Protein AF-A0A972IE50-F1 (afdb_monomer_lite)

Foldseek 3Di:
DVVVDVDDDPVVVQVVVCVVQVAGPVLVVLLCLCFVFPVADPPRPVPGHLLVCLVPDDLQVCPCLVVCPPGPQLVSLVVSLVSLVVRLPRRPPCSVVSVVSSVSSVCCNVRNCNSVVVVVCVVVVD

Sequence (126 aa):
EHGYAKELDLQKLKERFEFCTGCNYDDFISIKYLDEVPGVEKDN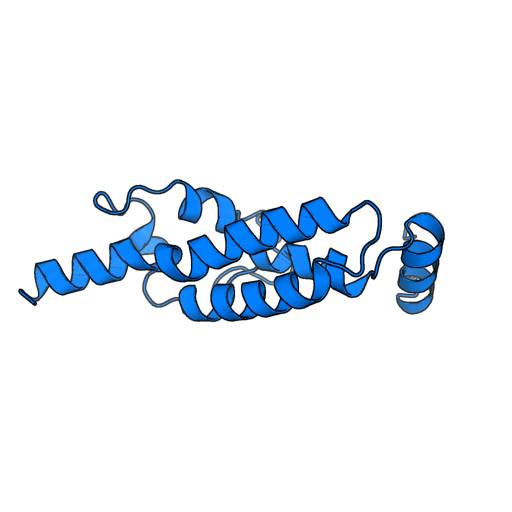PRECNPSKYLMWQDILTGLIDYHIKGLPLQEHYEKMTAVLDAARSRNGEYNHIFELLYDVSNVLAIKAEAGVRITKAYREGD

Secondary structure (DSSP, 8-state):
-TTT-SS--HHHHHHHHHHHHSS-HHHHHHGGGGTS-TTSPTT-TT---HHHHHHHS-TTT-TTHHHHTT--HHHHHHHHHHHHHHHTTSSGGGHHHHHHHHHHHHHHHHHTTHHHHHHHHHHHT-

Radius of gyration: 17.67 Å; chains: 1; bounding box: 54×22×44 Å

pLDDT: mean 96.76, std 1.7, range [91.38, 98.75]

Structure (mmCIF, N/CA/C/O backbone):
data_AF-A0A972IE50-F1
#
_entry.id   AF-A0A972IE50-F1
#
loop_
_atom_site.group_PDB
_atom_site.id
_atom_site.type_symbol
_atom_site.label_atom_id
_atom_site.label_alt_id
_atom_site.label_comp_id
_atom_site.label_asym_id
_atom_site.label_entity_id
_atom_site.label_seq_id
_atom_site.pdbx_PDB_ins_code
_atom_site.Cartn_x
_atom_site.Cartn_y
_atom_site.Cartn_z
_atom_site.occupancy
_atom_site.B_iso_or_equiv
_atom_site.auth_seq_id
_atom_site.auth_comp_id
_atom_site.auth_asym_id
_atom_site.auth_atom_id
_atom_site.pdbx_PDB_model_num
ATOM 1 N N . GLU A 1 1 ? 23.418 -1.752 -9.225 1.00 91.38 1 GLU A N 1
ATOM 2 C CA . GLU A 1 1 ? 23.955 -0.454 -9.703 1.00 91.38 1 GLU A CA 1
ATOM 3 C C . GLU A 1 1 ? 25.014 0.179 -8.789 1.00 91.38 1 GLU A C 1
ATOM 5 O O . GLU A 1 1 ? 26.099 0.429 -9.292 1.00 91.38 1 GLU A O 1
ATOM 10 N N . HIS A 1 2 ? 24.803 0.360 -7.474 1.00 92.06 2 HIS A N 1
ATOM 11 C CA . HIS A 1 2 ? 25.826 0.944 -6.569 1.00 92.06 2 HIS A CA 1
ATOM 12 C C . HIS A 1 2 ? 27.197 0.232 -6.562 1.00 92.06 2 HIS A C 1
ATOM 14 O O . HIS A 1 2 ? 28.216 0.873 -6.345 1.00 92.06 2 HIS A O 1
ATOM 20 N N . GLY A 1 3 ? 27.249 -1.078 -6.833 1.00 94.69 3 GLY A N 1
ATOM 21 C CA . GLY A 1 3 ? 28.517 -1.815 -6.956 1.00 94.69 3 GLY A CA 1
ATOM 22 C C . GLY A 1 3 ? 29.307 -1.548 -8.248 1.00 94.69 3 GLY A C 1
ATOM 23 O O . GLY A 1 3 ? 30.461 -1.950 -8.337 1.00 94.69 3 GLY A O 1
ATOM 24 N N . TYR A 1 4 ? 28.708 -0.884 -9.245 1.00 91.94 4 TYR A N 1
ATOM 25 C CA . TYR A 1 4 ? 29.303 -0.640 -10.569 1.00 91.94 4 TYR A CA 1
ATOM 26 C C . TYR A 1 4 ? 29.506 0.849 -10.885 1.00 91.94 4 TYR A C 1
ATOM 28 O O . TYR A 1 4 ? 30.070 1.179 -11.928 1.00 91.94 4 TYR A O 1
ATOM 36 N N . ALA A 1 5 ? 29.039 1.752 -10.021 1.00 92.81 5 ALA A N 1
ATOM 37 C CA . ALA A 1 5 ? 29.138 3.193 -10.216 1.00 92.81 5 ALA A CA 1
ATOM 38 C C . ALA A 1 5 ? 29.447 3.896 -8.890 1.00 92.81 5 ALA A C 1
ATOM 40 O O . ALA A 1 5 ? 28.843 3.587 -7.865 1.00 92.81 5 ALA A O 1
ATOM 41 N N . LYS A 1 6 ? 30.381 4.857 -8.919 1.00 92.81 6 LYS A N 1
ATOM 42 C CA . LYS A 1 6 ? 30.741 5.669 -7.744 1.00 92.81 6 LYS A CA 1
ATOM 43 C C . LYS A 1 6 ? 29.582 6.564 -7.295 1.00 92.81 6 LYS A C 1
ATOM 45 O O . LYS A 1 6 ? 29.370 6.735 -6.101 1.00 92.81 6 LYS A O 1
ATOM 50 N N . GLU A 1 7 ? 28.845 7.108 -8.256 1.00 95.56 7 GLU A N 1
ATOM 51 C CA . GLU A 1 7 ? 27.619 7.876 -8.046 1.00 95.56 7 GLU A CA 1
ATOM 52 C C . GLU A 1 7 ? 26.480 7.183 -8.792 1.00 95.56 7 GLU A C 1
ATOM 54 O O . GLU A 1 7 ? 26.680 6.652 -9.887 1.00 95.56 7 GLU A O 1
ATOM 59 N N . LEU A 1 8 ? 25.298 7.139 -8.178 1.00 94.88 8 LEU A N 1
ATOM 60 C CA . LEU A 1 8 ? 24.142 6.480 -8.771 1.00 94.88 8 LEU A CA 1
ATOM 61 C C . LEU A 1 8 ? 23.470 7.407 -9.784 1.00 94.88 8 LEU A C 1
ATOM 63 O O . LEU A 1 8 ? 22.987 8.478 -9.427 1.00 94.88 8 LEU A O 1
ATOM 67 N N . ASP A 1 9 ? 23.361 6.935 -11.020 1.00 96.38 9 ASP A N 1
ATOM 68 C CA . ASP A 1 9 ? 22.469 7.511 -12.020 1.00 96.38 9 ASP A CA 1
ATOM 69 C C . ASP A 1 9 ? 21.114 6.791 -11.951 1.00 96.38 9 ASP A C 1
ATOM 71 O O . ASP A 1 9 ? 20.999 5.610 -12.297 1.00 96.38 9 ASP A O 1
ATOM 75 N N . LEU A 1 10 ? 20.090 7.502 -11.468 1.00 96.06 10 LEU A N 1
ATOM 76 C CA . LEU A 1 10 ? 18.738 6.960 -11.336 1.00 96.06 10 LEU A CA 1
ATOM 77 C C . LEU A 1 10 ? 18.101 6.636 -12.687 1.00 96.06 10 LEU A C 1
ATOM 79 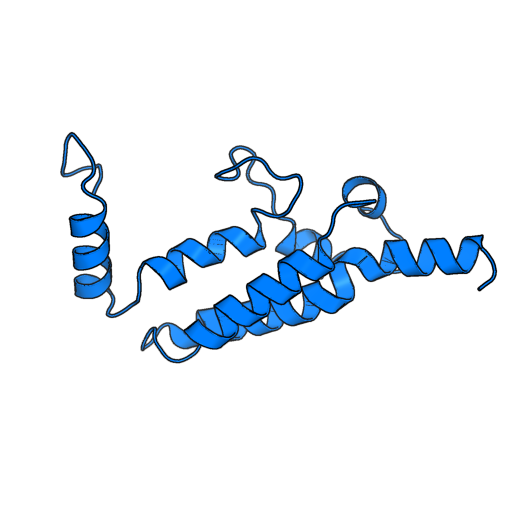O O . LEU A 1 10 ? 17.368 5.655 -12.772 1.00 96.06 10 LEU A O 1
ATOM 83 N N . GLN A 1 11 ? 18.377 7.410 -13.736 1.00 97.00 11 GLN A N 1
ATOM 84 C CA . GLN A 1 11 ? 17.797 7.156 -15.052 1.00 97.00 11 GLN A CA 1
ATOM 85 C C . GLN A 1 11 ? 18.359 5.855 -15.625 1.00 97.00 11 GLN A C 1
ATOM 87 O O . GLN A 1 11 ? 17.607 4.963 -16.015 1.00 97.00 11 GLN A O 1
ATOM 92 N N . LYS A 1 12 ? 19.681 5.686 -15.541 1.00 96.75 12 LYS A N 1
ATOM 93 C CA . LYS A 1 12 ? 20.346 4.436 -15.916 1.00 96.75 12 LYS A CA 1
ATOM 94 C C . LYS A 1 12 ? 19.852 3.242 -15.093 1.00 96.75 12 LYS A C 1
ATOM 96 O O . LYS A 1 12 ? 19.710 2.146 -15.633 1.00 96.75 12 LYS A O 1
ATOM 101 N N . LEU A 1 13 ? 19.605 3.423 -13.792 1.00 97.50 13 LEU A N 1
ATOM 102 C CA . LEU A 1 13 ? 19.039 2.371 -12.942 1.00 97.50 13 LEU A CA 1
ATOM 103 C C . LEU A 1 13 ? 17.652 1.944 -13.440 1.00 97.50 13 LEU A C 1
ATOM 105 O O . LEU A 1 13 ? 17.418 0.745 -13.570 1.00 97.50 13 LEU A O 1
ATOM 109 N N . LYS A 1 14 ? 16.766 2.902 -13.742 1.00 98.00 14 LYS A N 1
ATOM 110 C CA . LYS A 1 14 ? 15.417 2.631 -14.261 1.00 98.00 14 LYS A CA 1
ATOM 111 C C . LYS A 1 14 ? 15.462 1.869 -15.583 1.00 98.00 14 LYS A C 1
ATOM 113 O O . LYS A 1 14 ? 14.845 0.816 -15.694 1.00 98.00 14 LYS A O 1
ATOM 118 N N . GLU A 1 15 ? 16.264 2.344 -16.535 1.00 97.69 15 GLU A N 1
ATOM 119 C CA . GLU A 1 15 ? 16.436 1.704 -17.847 1.00 97.69 15 GLU A CA 1
ATOM 120 C C . GLU A 1 15 ? 16.968 0.274 -17.725 1.00 97.69 15 GLU A C 1
ATOM 122 O O . GLU A 1 15 ? 16.493 -0.641 -18.395 1.00 97.69 15 GLU A O 1
ATOM 127 N N . ARG A 1 16 ? 17.947 0.050 -16.841 1.00 97.50 16 ARG A N 1
ATOM 128 C CA . ARG A 1 16 ? 18.501 -1.290 -16.608 1.00 97.50 16 ARG A CA 1
ATOM 129 C C . ARG A 1 16 ? 17.519 -2.205 -15.888 1.00 97.50 16 ARG A C 1
ATOM 131 O O . ARG A 1 16 ? 17.492 -3.392 -16.192 1.00 97.50 16 ARG A O 1
ATOM 138 N N . PHE A 1 17 ? 16.742 -1.681 -14.944 1.00 97.88 17 PHE A N 1
ATOM 139 C CA . PHE A 1 17 ? 15.697 -2.445 -14.270 1.00 97.88 17 PHE A CA 1
ATOM 140 C C . PHE A 1 17 ? 14.665 -2.946 -15.282 1.00 97.88 17 PHE A C 1
ATOM 142 O O . PHE A 1 17 ? 14.414 -4.150 -15.343 1.00 97.88 17 PHE A O 1
ATOM 149 N N . GLU A 1 18 ? 14.150 -2.051 -16.123 1.00 97.69 18 GLU A N 1
ATOM 150 C CA . GLU A 1 18 ? 13.199 -2.394 -17.181 1.00 97.69 18 GLU A CA 1
ATOM 151 C C . GLU A 1 18 ? 13.814 -3.373 -18.190 1.00 97.69 18 GLU A C 1
ATOM 153 O O . GLU A 1 18 ? 13.207 -4.394 -18.497 1.00 97.69 18 GLU A O 1
ATOM 158 N N . PHE A 1 19 ? 15.057 -3.152 -18.631 1.00 97.62 19 PHE A N 1
ATOM 159 C CA . PHE A 1 19 ? 15.753 -4.071 -19.539 1.00 97.62 19 PHE A CA 1
ATOM 160 C C . PHE A 1 19 ? 15.903 -5.490 -18.965 1.00 97.62 19 PHE A C 1
ATOM 162 O O . PHE A 1 19 ? 15.746 -6.471 -19.689 1.00 97.62 19 PHE A O 1
ATOM 169 N N . CYS A 1 20 ? 16.225 -5.615 -17.675 1.00 97.31 20 CYS A N 1
ATOM 170 C CA . CYS A 1 20 ? 16.466 -6.910 -17.039 1.00 97.31 20 CYS A CA 1
ATOM 171 C C . CYS A 1 20 ? 15.182 -7.665 -16.670 1.00 97.31 20 CYS A C 1
ATOM 173 O O . CYS A 1 20 ? 15.225 -8.887 -16.569 1.00 97.31 20 CYS A O 1
ATOM 175 N N . THR A 1 21 ? 14.084 -6.956 -16.401 1.00 96.56 21 THR A N 1
ATOM 176 C CA . THR A 1 21 ? 12.873 -7.541 -15.791 1.00 96.56 21 THR A CA 1
ATOM 177 C C . THR A 1 21 ? 11.619 -7.396 -16.647 1.00 96.56 21 THR A C 1
ATOM 179 O O . THR A 1 21 ? 10.615 -8.045 -16.370 1.00 96.56 21 THR A O 1
ATOM 182 N N . GLY A 1 22 ? 11.630 -6.508 -17.643 1.00 96.75 22 GLY A N 1
ATOM 183 C CA . GLY A 1 22 ? 10.433 -6.081 -18.367 1.00 96.75 22 GLY A CA 1
ATOM 184 C C . GLY A 1 22 ? 9.421 -5.309 -17.509 1.00 96.75 22 GLY A C 1
ATOM 185 O O . GLY A 1 22 ? 8.289 -5.121 -17.946 1.00 96.75 22 GLY A O 1
ATOM 186 N N . CYS A 1 23 ? 9.789 -4.898 -16.291 1.00 98.12 23 CYS A N 1
ATOM 187 C CA . CYS A 1 23 ? 8.894 -4.242 -15.339 1.00 98.12 23 CYS A CA 1
ATOM 188 C C . CYS A 1 23 ? 9.127 -2.736 -15.253 1.00 98.12 23 CYS A C 1
ATOM 190 O O . CYS A 1 23 ? 10.229 -2.234 -15.487 1.00 98.12 23 CYS A O 1
ATOM 192 N N . ASN A 1 24 ? 8.099 -2.016 -14.810 1.00 98.06 24 ASN A N 1
ATOM 193 C CA . ASN A 1 24 ? 8.207 -0.599 -14.522 1.00 98.06 24 ASN A CA 1
ATOM 194 C C . ASN A 1 24 ? 8.880 -0.380 -13.155 1.00 98.06 24 ASN A C 1
ATOM 196 O O . ASN A 1 24 ? 8.416 -0.865 -12.122 1.00 98.06 24 ASN A O 1
ATOM 200 N N . TYR A 1 25 ? 9.979 0.376 -13.139 1.00 98.12 25 TYR A N 1
ATOM 201 C CA . TYR A 1 25 ? 10.719 0.662 -11.906 1.00 98.12 25 TYR A CA 1
ATOM 202 C C . TYR A 1 25 ? 9.875 1.404 -10.861 1.00 98.12 25 TYR A C 1
ATOM 204 O O . TYR A 1 25 ? 9.949 1.094 -9.672 1.00 98.12 25 TYR A O 1
ATOM 212 N N . ASP A 1 26 ? 9.096 2.399 -11.291 1.00 98.06 26 ASP A N 1
ATOM 213 C CA . ASP A 1 26 ? 8.323 3.242 -10.378 1.00 98.06 26 ASP A CA 1
ATOM 214 C C . ASP A 1 26 ? 7.154 2.463 -9.749 1.00 98.06 26 ASP A C 1
ATOM 216 O O . ASP A 1 26 ? 6.830 2.679 -8.581 1.00 98.06 26 ASP A O 1
ATOM 220 N N . ASP A 1 27 ? 6.596 1.479 -10.458 1.00 98.06 27 ASP A N 1
ATOM 221 C CA . ASP A 1 27 ? 5.633 0.537 -9.880 1.00 98.06 27 ASP A CA 1
ATOM 222 C C . ASP A 1 27 ? 6.274 -0.294 -8.768 1.00 98.06 27 ASP A C 1
ATOM 224 O O . ASP A 1 27 ? 5.748 -0.364 -7.657 1.00 98.06 27 ASP A O 1
ATOM 228 N N . PHE A 1 28 ? 7.443 -0.880 -9.027 1.00 97.88 28 PHE A N 1
ATOM 229 C CA . PHE A 1 28 ? 8.137 -1.702 -8.037 1.00 97.88 28 PHE A CA 1
ATOM 230 C C . PHE A 1 28 ? 8.585 -0.907 -6.815 1.00 97.88 28 PHE A C 1
ATOM 232 O O . PHE A 1 28 ? 8.437 -1.384 -5.690 1.00 97.88 28 PHE A O 1
ATOM 239 N N . ILE A 1 29 ? 9.103 0.311 -6.999 1.00 96.94 29 ILE A N 1
ATOM 240 C CA . ILE A 1 29 ? 9.515 1.125 -5.853 1.00 96.94 29 ILE A CA 1
ATOM 241 C C . ILE A 1 29 ? 8.306 1.578 -5.027 1.00 96.94 29 ILE A C 1
ATOM 243 O O . ILE A 1 29 ? 8.433 1.740 -3.815 1.00 96.94 29 ILE A O 1
ATOM 247 N N . SER A 1 30 ? 7.127 1.729 -5.647 1.00 97.31 30 SER A N 1
ATOM 248 C CA . SER A 1 30 ? 5.908 2.128 -4.938 1.00 97.31 30 SER A CA 1
ATOM 249 C C . SER A 1 30 ? 5.464 1.109 -3.884 1.00 97.31 30 SER A C 1
ATOM 251 O O . SER A 1 30 ? 4.874 1.503 -2.882 1.00 97.31 30 SER A O 1
ATOM 253 N N . ILE A 1 31 ? 5.819 -0.175 -4.036 1.00 97.69 31 ILE A N 1
ATOM 254 C CA . ILE A 1 31 ? 5.476 -1.254 -3.092 1.00 97.69 31 ILE A CA 1
ATOM 255 C C . ILE A 1 31 ? 5.897 -0.910 -1.656 1.00 97.69 31 ILE A C 1
ATOM 257 O O . ILE A 1 31 ? 5.195 -1.269 -0.711 1.00 97.69 31 ILE A O 1
ATOM 261 N N . LYS A 1 32 ? 6.987 -0.150 -1.474 1.00 97.25 32 LYS A N 1
ATOM 262 C CA . LYS A 1 32 ? 7.465 0.273 -0.148 1.00 97.25 32 LYS A CA 1
ATOM 263 C C . LYS A 1 32 ? 6.417 1.048 0.658 1.00 97.25 32 LYS A C 1
ATOM 265 O O . LYS A 1 32 ? 6.427 0.994 1.884 1.00 97.25 32 LYS A O 1
ATOM 270 N N . TYR A 1 33 ? 5.478 1.723 -0.010 1.00 97.94 33 TYR A N 1
ATOM 271 C CA . TYR A 1 33 ? 4.410 2.490 0.633 1.00 97.94 33 TYR A CA 1
ATOM 272 C C . TYR A 1 33 ? 3.319 1.623 1.267 1.00 97.94 33 TYR A C 1
ATOM 274 O O . TYR A 1 33 ? 2.450 2.159 1.946 1.00 97.94 33 TYR A O 1
ATOM 282 N N . LEU A 1 34 ? 3.374 0.295 1.142 1.00 97.75 34 LE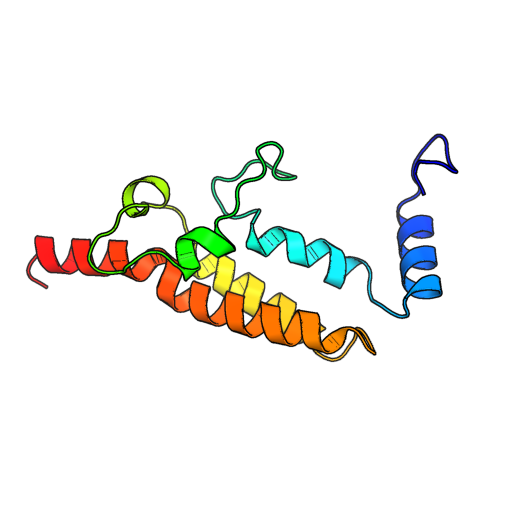U A N 1
ATOM 283 C CA . LEU A 1 34 ? 2.616 -0.581 2.041 1.00 97.75 34 LEU A CA 1
ATOM 284 C C . LEU A 1 34 ? 3.066 -0.439 3.498 1.00 97.75 34 LEU A C 1
ATOM 286 O O . LEU A 1 34 ? 2.238 -0.569 4.395 1.00 97.75 34 LEU A O 1
ATOM 290 N N . ASP A 1 35 ? 4.353 -0.159 3.724 1.00 97.88 35 ASP A N 1
ATOM 291 C CA . ASP A 1 35 ? 4.941 -0.077 5.060 1.00 97.88 35 ASP A CA 1
ATOM 292 C C . ASP A 1 35 ? 5.465 1.321 5.434 1.00 97.88 35 ASP A C 1
ATOM 294 O O . ASP A 1 35 ? 5.458 1.690 6.609 1.00 97.88 35 ASP A O 1
ATOM 298 N N . GLU A 1 36 ? 5.820 2.152 4.451 1.00 97.25 36 GLU A N 1
ATOM 299 C CA . GLU A 1 36 ? 6.054 3.594 4.619 1.00 97.25 36 GLU A CA 1
ATOM 300 C C . GLU A 1 36 ? 4.723 4.369 4.696 1.00 97.25 36 GLU A C 1
ATOM 302 O O . GLU A 1 36 ? 4.351 5.114 3.788 1.00 97.25 36 GLU A O 1
ATOM 307 N N . VAL A 1 37 ? 3.982 4.159 5.785 1.00 97.31 37 VAL A N 1
ATOM 308 C CA . VAL A 1 37 ? 2.687 4.807 6.070 1.00 97.31 37 VAL A CA 1
ATOM 309 C C . VAL A 1 37 ? 2.867 6.128 6.845 1.00 97.31 37 VAL A C 1
ATOM 311 O O . VAL A 1 37 ? 3.948 6.377 7.390 1.00 97.31 37 VAL A O 1
ATOM 314 N N . PRO A 1 38 ? 1.831 6.985 6.975 1.00 97.31 38 PRO A N 1
ATOM 315 C CA . PRO A 1 38 ? 1.877 8.142 7.867 1.00 97.31 38 PRO A CA 1
ATOM 316 C C . PRO A 1 38 ? 2.360 7.762 9.270 1.00 97.31 38 PRO A C 1
ATOM 318 O O . PRO A 1 38 ? 1.841 6.830 9.872 1.00 97.31 38 PRO A O 1
ATOM 321 N N . GLY A 1 39 ? 3.354 8.482 9.791 1.00 94.44 39 GLY A N 1
ATOM 322 C CA . GLY A 1 39 ? 3.982 8.186 11.085 1.00 94.44 39 GLY A CA 1
ATOM 323 C C . GLY A 1 39 ? 5.234 7.303 11.011 1.00 94.44 39 GLY A C 1
ATOM 324 O O . GLY A 1 39 ? 5.970 7.238 11.994 1.00 94.44 39 GLY A O 1
ATOM 325 N N . VAL A 1 40 ? 5.527 6.685 9.863 1.00 96.19 40 VAL A N 1
ATOM 326 C CA . VAL A 1 40 ? 6.803 6.000 9.600 1.00 96.19 40 VAL A CA 1
ATOM 327 C C . VAL A 1 40 ? 7.790 6.981 8.960 1.00 96.19 40 VAL A C 1
ATOM 329 O O . VAL A 1 40 ? 7.429 7.789 8.104 1.00 96.19 40 VAL A O 1
ATOM 332 N N . GLU A 1 41 ? 9.047 6.947 9.409 1.00 95.50 41 GLU A N 1
ATOM 333 C CA . GLU A 1 41 ? 10.118 7.772 8.840 1.00 95.50 41 GLU A CA 1
ATOM 334 C C . GLU A 1 41 ? 10.386 7.381 7.376 1.00 95.50 41 GLU A C 1
ATOM 336 O O . GLU A 1 41 ? 10.284 6.211 7.003 1.00 95.50 41 GLU A O 1
ATOM 341 N N . LYS A 1 42 ? 10.754 8.364 6.544 1.00 95.69 42 LYS A N 1
ATOM 342 C CA . LYS A 1 42 ? 11.085 8.141 5.129 1.00 95.69 42 LYS A CA 1
ATOM 343 C C . LYS A 1 42 ? 12.143 7.043 4.990 1.00 95.69 42 LYS A C 1
ATOM 345 O O . LYS A 1 42 ? 13.115 7.039 5.740 1.00 95.69 42 LYS A O 1
ATOM 350 N N . ASP A 1 43 ? 11.959 6.169 4.000 1.00 94.06 43 ASP A N 1
ATOM 351 C CA . ASP A 1 43 ? 12.833 5.021 3.713 1.00 94.06 43 ASP A CA 1
ATOM 352 C C . ASP A 1 43 ? 12.831 3.953 4.824 1.00 94.06 43 ASP A C 1
ATOM 354 O O . ASP A 1 43 ? 13.644 3.032 4.805 1.00 94.06 43 ASP A O 1
ATOM 358 N N . ASN A 1 44 ? 11.893 4.063 5.775 1.00 96.44 44 ASN A N 1
ATOM 359 C CA . ASN A 1 44 ? 11.609 3.093 6.826 1.00 96.44 44 ASN A CA 1
ATOM 360 C C . ASN A 1 44 ? 12.868 2.517 7.515 1.00 96.44 44 ASN A C 1
ATOM 362 O O . ASN A 1 44 ? 13.044 1.298 7.577 1.00 96.44 44 ASN A O 1
ATOM 366 N N . PRO A 1 45 ? 13.750 3.363 8.080 1.00 95.62 45 PRO A N 1
ATOM 367 C CA . PRO A 1 45 ? 15.039 2.932 8.631 1.00 95.62 45 PRO A CA 1
ATOM 368 C C . PRO A 1 45 ? 14.911 2.005 9.847 1.00 95.62 45 PRO A C 1
ATOM 370 O O . PRO A 1 45 ? 15.895 1.412 10.279 1.00 95.62 45 PRO A O 1
ATOM 373 N N . ARG A 1 46 ? 13.711 1.912 10.434 1.00 94.62 46 ARG A N 1
ATOM 374 C CA . ARG A 1 46 ? 13.401 1.055 11.585 1.00 94.62 46 ARG A CA 1
ATOM 375 C C . ARG A 1 46 ? 12.665 -0.224 11.197 1.00 94.62 46 ARG A C 1
ATOM 377 O O . ARG A 1 46 ? 12.201 -0.926 12.091 1.00 94.62 46 ARG A O 1
ATOM 384 N N . GLU A 1 47 ? 12.538 -0.499 9.899 1.00 94.06 47 GLU A N 1
ATOM 385 C CA . GLU A 1 47 ? 11.926 -1.722 9.372 1.00 94.06 47 GLU A CA 1
ATOM 386 C C . GLU A 1 47 ? 10.504 -1.956 9.924 1.00 94.06 47 GLU A C 1
ATOM 388 O O . GLU A 1 47 ? 10.095 -3.078 10.231 1.00 94.06 47 GLU A O 1
ATOM 393 N N . CYS A 1 48 ? 9.729 -0.876 10.077 1.00 96.00 48 CYS A N 1
ATOM 394 C CA . CYS A 1 48 ? 8.326 -0.951 10.464 1.00 96.00 48 CYS A CA 1
ATOM 395 C C . CYS A 1 48 ? 7.536 -1.765 9.429 1.00 96.00 48 CYS A C 1
ATOM 397 O O . CYS A 1 48 ? 7.798 -1.674 8.235 1.00 96.00 48 CYS A O 1
ATOM 399 N N . ASN A 1 49 ? 6.547 -2.540 9.874 1.00 96.75 49 ASN A N 1
ATOM 400 C CA . ASN A 1 49 ? 5.758 -3.426 9.010 1.00 96.75 49 ASN A CA 1
ATOM 401 C C . ASN A 1 49 ? 4.237 -3.308 9.251 1.00 96.75 49 ASN A C 1
ATOM 403 O O . ASN A 1 49 ? 3.582 -4.310 9.575 1.00 96.75 49 ASN A O 1
ATOM 407 N N . PRO A 1 50 ? 3.656 -2.094 9.147 1.00 96.88 50 PRO A N 1
ATOM 408 C CA . PRO A 1 50 ? 2.231 -1.853 9.373 1.00 96.88 50 PRO A CA 1
ATOM 409 C C . PRO A 1 50 ? 1.319 -2.715 8.527 1.00 96.88 50 PRO A C 1
ATOM 411 O O . PRO A 1 50 ? 0.327 -3.206 9.064 1.00 96.88 50 PRO A O 1
ATOM 414 N N . SER A 1 51 ? 1.658 -2.984 7.267 1.00 97.62 51 SER A N 1
ATOM 415 C CA . SER A 1 51 ? 0.832 -3.843 6.418 1.00 97.62 51 SER A CA 1
ATOM 416 C C . SER A 1 51 ? 0.573 -5.205 7.074 1.00 97.62 51 SER A C 1
ATOM 418 O O . SER A 1 51 ? -0.547 -5.716 7.057 1.00 97.62 51 SER A O 1
ATOM 420 N N . LYS A 1 52 ? 1.581 -5.758 7.760 1.00 97.38 52 LYS A N 1
ATOM 421 C CA . LYS A 1 52 ? 1.493 -7.034 8.469 1.00 97.38 52 LYS A CA 1
ATOM 422 C C . LYS A 1 52 ? 0.664 -6.928 9.742 1.00 97.38 52 LYS A C 1
ATOM 424 O O . LYS A 1 52 ? -0.296 -7.682 9.903 1.00 97.38 52 LYS A O 1
ATOM 429 N N . TYR A 1 53 ? 1.037 -6.058 10.680 1.00 95.94 53 TYR A N 1
ATOM 430 C CA . TYR A 1 53 ? 0.352 -6.050 11.976 1.00 95.94 53 TYR A CA 1
ATOM 431 C C . TYR A 1 53 ? -1.085 -5.524 11.872 1.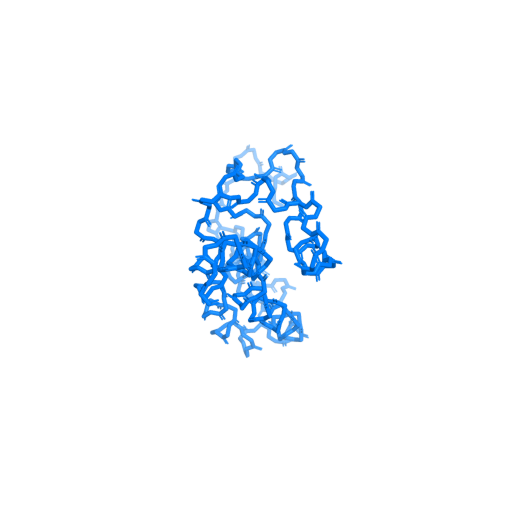00 95.94 53 TYR A C 1
ATOM 433 O O . TYR A 1 53 ? -1.948 -6.009 12.597 1.00 95.94 53 TYR A O 1
ATOM 441 N N . LEU A 1 54 ? -1.384 -4.620 10.931 1.00 97.31 54 LEU A N 1
ATOM 442 C CA . LEU A 1 54 ? -2.751 -4.149 10.682 1.00 97.31 54 LEU A CA 1
ATOM 443 C C . LEU A 1 54 ? -3.621 -5.229 10.042 1.00 97.31 54 LEU A C 1
ATOM 445 O O . LEU A 1 54 ? -4.796 -5.362 10.397 1.00 97.31 54 LEU A O 1
ATOM 449 N N . MET A 1 55 ? -3.051 -6.038 9.142 1.00 97.94 55 MET A N 1
ATOM 450 C CA . MET A 1 55 ? -3.760 -7.172 8.552 1.00 97.94 55 MET A CA 1
ATOM 451 C C . MET A 1 55 ? -4.164 -8.173 9.638 1.00 97.94 55 MET A C 1
ATOM 453 O O . MET A 1 55 ? -5.337 -8.532 9.743 1.00 97.94 55 MET A O 1
ATOM 457 N N . TRP A 1 56 ? -3.222 -8.551 10.505 1.00 96.88 56 TRP A N 1
ATOM 458 C CA . TRP A 1 56 ? -3.404 -9.644 11.467 1.00 96.88 56 TRP A CA 1
ATOM 459 C C . TRP A 1 56 ? -3.960 -9.242 12.835 1.00 96.88 56 TRP A C 1
ATOM 461 O O . TRP A 1 56 ? -4.362 -10.120 13.596 1.00 96.88 56 TRP A O 1
ATOM 471 N N . GLN A 1 57 ? -4.005 -7.952 13.171 1.00 95.44 57 GLN A N 1
ATOM 472 C CA . GLN A 1 57 ? -4.602 -7.503 14.426 1.00 95.44 57 GLN A CA 1
ATOM 473 C C . GLN A 1 57 ? -6.090 -7.886 14.513 1.00 95.44 57 GLN A C 1
ATOM 475 O O . GLN A 1 57 ? -6.860 -7.666 13.574 1.00 95.44 57 GLN A O 1
ATOM 480 N N . ASP A 1 58 ? -6.506 -8.355 15.689 1.00 96.94 58 ASP A N 1
ATOM 481 C CA . ASP A 1 58 ? -7.915 -8.518 16.040 1.00 96.94 58 ASP A CA 1
ATOM 482 C C . ASP A 1 58 ? -8.624 -7.164 16.235 1.00 96.94 58 ASP A C 1
ATOM 484 O O . ASP A 1 58 ? -8.121 -6.270 16.919 1.00 96.94 58 ASP A O 1
ATOM 488 N N . ILE A 1 59 ? -9.811 -7.028 15.642 1.00 95.69 59 ILE A N 1
ATOM 489 C CA . ILE A 1 59 ? -10.563 -5.765 15.596 1.00 95.69 59 ILE A CA 1
ATOM 490 C C . ILE A 1 59 ? -11.112 -5.372 16.975 1.00 95.69 59 ILE A C 1
ATOM 492 O O . ILE A 1 59 ? -11.208 -4.184 17.267 1.00 95.69 59 ILE A O 1
ATOM 496 N N . LEU A 1 60 ? -11.473 -6.342 17.820 1.00 96.06 60 LEU A N 1
ATOM 497 C CA . LEU A 1 60 ? -12.132 -6.081 19.105 1.00 96.06 60 LEU A CA 1
ATOM 498 C C . LEU A 1 60 ? -11.135 -5.868 20.246 1.00 96.06 60 LEU A C 1
ATOM 500 O O . LEU A 1 60 ? -11.426 -5.151 21.200 1.00 96.06 60 LEU A O 1
ATOM 504 N N . THR A 1 61 ? -9.961 -6.487 20.152 1.00 95.31 61 THR A N 1
ATOM 505 C CA . THR A 1 61 ? -8.925 -6.414 21.187 1.00 95.31 61 THR A CA 1
ATOM 506 C C . THR A 1 61 ? -8.097 -5.130 21.084 1.00 95.31 61 THR A C 1
ATOM 508 O O . THR A 1 61 ? -7.666 -4.600 22.106 1.00 95.31 61 THR A O 1
ATOM 511 N N . GLY A 1 62 ? -7.862 -4.623 19.866 1.00 91.69 62 GLY A N 1
ATOM 512 C CA . GLY A 1 62 ? -7.227 -3.318 19.642 1.00 91.69 62 GLY A CA 1
ATOM 513 C C . GLY A 1 62 ? -5.777 -3.195 20.134 1.00 91.69 62 GLY A C 1
ATOM 514 O O . GLY A 1 62 ? -5.362 -2.115 20.551 1.00 91.69 62 GLY A O 1
ATOM 515 N N . LEU A 1 63 ? -4.987 -4.278 20.112 1.00 94.31 63 LEU A N 1
ATOM 516 C CA . LEU A 1 63 ? -3.633 -4.314 20.698 1.00 94.31 63 LEU A CA 1
ATOM 517 C C . LEU A 1 63 ? -2.691 -3.213 20.165 1.00 94.31 63 LEU A C 1
ATOM 519 O O . LEU A 1 63 ? -1.874 -2.694 20.923 1.00 94.31 63 LEU A O 1
ATOM 523 N N . ILE A 1 64 ? -2.802 -2.851 18.884 1.00 93.94 64 ILE A N 1
ATOM 524 C CA . ILE A 1 64 ? -1.964 -1.850 18.202 1.00 93.94 64 ILE A CA 1
ATOM 525 C C . ILE A 1 64 ? -2.730 -0.535 17.953 1.00 93.94 64 ILE A C 1
ATOM 527 O O . ILE A 1 64 ? -2.132 0.440 17.503 1.00 93.94 64 ILE A O 1
ATOM 531 N N . ASP A 1 65 ? -4.014 -0.439 18.324 1.00 95.44 65 ASP A N 1
ATOM 532 C CA . ASP A 1 65 ? -4.858 0.744 18.066 1.00 95.44 65 ASP A CA 1
ATOM 533 C C . ASP A 1 65 ? -4.265 2.033 18.642 1.00 95.44 65 ASP A C 1
ATOM 535 O O . ASP A 1 65 ? -4.377 3.106 18.048 1.00 95.44 65 ASP A O 1
ATOM 539 N N . TYR A 1 66 ? -3.593 1.936 19.793 1.00 93.62 66 TYR A N 1
ATOM 540 C CA . TYR A 1 66 ? -2.931 3.082 20.413 1.00 93.62 66 TYR A CA 1
ATOM 541 C C . TYR A 1 66 ? -1.851 3.695 19.511 1.00 93.62 66 TYR A C 1
ATOM 543 O O . TYR A 1 66 ? -1.715 4.915 19.464 1.00 93.62 66 TYR A O 1
ATOM 551 N N . HIS A 1 67 ? -1.105 2.866 18.777 1.00 92.69 67 HIS A N 1
ATOM 552 C CA . HIS A 1 67 ? 0.007 3.311 17.935 1.00 92.69 67 HIS A CA 1
ATOM 553 C C . HIS A 1 67 ? -0.450 3.983 16.641 1.00 92.69 67 HIS A C 1
ATOM 555 O O . HIS A 1 67 ? 0.321 4.731 16.046 1.00 92.69 67 HIS A O 1
ATOM 561 N N . ILE A 1 68 ? -1.690 3.732 16.221 1.00 94.94 68 ILE A N 1
ATOM 562 C CA . ILE A 1 68 ? -2.234 4.244 14.960 1.00 94.94 68 ILE A CA 1
ATOM 563 C C . ILE A 1 68 ? -3.288 5.335 15.137 1.00 94.94 68 ILE A C 1
ATOM 565 O O . ILE A 1 68 ? -3.768 5.911 14.163 1.00 94.94 68 ILE A O 1
ATOM 569 N N . LYS A 1 69 ? -3.669 5.635 16.380 1.00 93.50 69 LYS A N 1
ATOM 570 C CA . LYS A 1 69 ? -4.717 6.608 16.672 1.00 93.50 69 LYS A CA 1
ATOM 571 C C . LYS A 1 69 ? -4.356 7.987 16.111 1.00 93.50 69 LYS A C 1
ATOM 573 O O . LYS A 1 69 ? -3.370 8.595 16.515 1.00 93.50 69 LYS A O 1
ATOM 578 N N . GLY A 1 70 ? -5.224 8.507 15.244 1.00 94.88 70 GLY A N 1
ATOM 579 C CA . GLY A 1 70 ? -5.066 9.827 14.625 1.00 94.88 70 GLY A CA 1
ATOM 580 C C . GLY A 1 70 ? -4.196 9.839 13.366 1.00 94.88 70 GLY A C 1
ATOM 581 O O . GLY A 1 70 ? -4.006 10.909 12.793 1.00 94.88 70 GLY A O 1
ATOM 582 N N . LEU A 1 71 ? -3.688 8.686 12.924 1.00 96.94 71 LEU A N 1
ATOM 583 C CA . LEU A 1 71 ? -3.023 8.558 11.630 1.00 96.94 71 LEU A CA 1
ATOM 584 C C . LEU A 1 71 ? -4.073 8.349 10.525 1.00 96.94 71 LEU A C 1
ATOM 586 O O . LEU A 1 71 ? -5.007 7.582 10.746 1.00 96.94 71 LEU A O 1
ATOM 590 N N . PRO A 1 72 ? -3.924 8.980 9.345 1.00 97.69 72 PRO A N 1
ATOM 591 C CA . PRO A 1 72 ? -4.843 8.820 8.215 1.00 97.69 72 PRO A CA 1
ATOM 592 C C . PRO A 1 72 ? -4.488 7.569 7.392 1.00 97.69 72 PRO A C 1
ATOM 594 O O . PRO A 1 72 ? -4.103 7.653 6.224 1.00 97.69 72 PRO A O 1
ATOM 597 N N . LEU A 1 73 ? -4.544 6.394 8.019 1.00 98.12 73 LEU A N 1
ATOM 598 C CA . LEU A 1 73 ? -4.156 5.128 7.395 1.00 98.12 73 LEU A CA 1
ATOM 599 C C . LEU A 1 73 ? -5.167 4.660 6.350 1.00 98.12 73 LEU A C 1
ATOM 601 O O . LEU A 1 73 ? -4.756 4.122 5.327 1.00 98.12 73 LEU A O 1
ATOM 605 N N . GLN A 1 74 ? -6.464 4.878 6.571 1.00 98.06 74 GLN A N 1
ATOM 606 C CA . GLN A 1 74 ? -7.493 4.572 5.580 1.00 98.06 74 GLN A CA 1
ATOM 607 C C . GLN A 1 74 ? -7.212 5.324 4.273 1.00 98.06 74 GLN A C 1
ATOM 609 O O . GLN A 1 74 ? -7.057 4.693 3.232 1.00 98.06 74 GLN A O 1
ATOM 614 N N . GLU A 1 75 ? -7.053 6.651 4.335 1.00 98.44 75 GLU A N 1
ATOM 615 C CA . GLU A 1 75 ? -6.759 7.481 3.156 1.00 98.44 75 GLU A CA 1
ATOM 616 C C . GLU A 1 75 ? -5.448 7.053 2.474 1.00 98.44 75 GLU A C 1
ATOM 618 O O . GLU A 1 75 ? -5.344 7.024 1.245 1.00 98.44 75 GLU A O 1
ATOM 623 N N . HIS A 1 76 ? -4.432 6.700 3.266 1.00 98.56 76 HIS A N 1
ATOM 624 C CA . HIS A 1 76 ? -3.164 6.190 2.749 1.00 98.56 76 HIS A CA 1
ATOM 625 C C . HIS A 1 76 ? -3.348 4.902 1.940 1.00 98.56 76 HIS A C 1
ATOM 627 O O . HIS A 1 76 ? -2.888 4.818 0.800 1.00 98.56 76 HIS A O 1
ATOM 633 N N . TYR A 1 77 ? -4.052 3.911 2.491 1.00 98.75 77 TYR A N 1
ATOM 634 C CA . TYR A 1 77 ? -4.274 2.643 1.803 1.00 98.75 77 TYR A CA 1
ATOM 635 C C . TYR A 1 77 ? -5.263 2.759 0.638 1.00 98.75 77 TYR A C 1
ATOM 637 O O . TYR A 1 77 ? -5.091 2.044 -0.345 1.00 98.75 77 TYR A O 1
ATOM 645 N N . GLU A 1 78 ? -6.226 3.683 0.667 1.00 98.75 78 GLU A N 1
ATOM 646 C CA . GLU A 1 78 ? -7.072 4.003 -0.495 1.00 98.75 78 GLU A CA 1
ATOM 647 C C . GLU A 1 78 ? -6.224 4.509 -1.674 1.00 98.75 78 GLU A C 1
ATOM 649 O O . GLU A 1 78 ? -6.348 4.014 -2.798 1.00 98.75 78 GLU A O 1
ATOM 654 N N . LYS A 1 79 ? -5.289 5.436 -1.420 1.00 98.50 79 LYS A N 1
ATOM 655 C CA . LYS A 1 79 ? -4.339 5.912 -2.442 1.00 98.50 79 LYS A CA 1
ATOM 656 C C . LYS A 1 79 ? -3.432 4.790 -2.931 1.00 98.50 79 LYS A C 1
ATOM 658 O O . LYS A 1 79 ? -3.227 4.657 -4.136 1.00 98.50 79 LYS A O 1
ATOM 663 N N . MET A 1 80 ? -2.912 3.976 -2.013 1.00 98.25 80 MET A N 1
ATOM 664 C CA . MET A 1 80 ? -2.047 2.853 -2.369 1.00 98.25 80 MET A CA 1
ATOM 665 C C . MET A 1 80 ? -2.789 1.817 -3.222 1.00 98.25 80 MET A C 1
ATOM 667 O O . MET A 1 80 ? -2.237 1.323 -4.201 1.00 98.25 80 MET A O 1
ATOM 671 N N . THR A 1 81 ? -4.062 1.557 -2.914 1.00 98.62 81 THR A N 1
ATOM 672 C CA . THR A 1 81 ? -4.929 0.669 -3.699 1.00 98.62 81 THR A CA 1
ATOM 673 C C . THR A 1 81 ? -5.056 1.168 -5.135 1.00 98.62 81 THR A C 1
ATOM 675 O O . THR A 1 81 ? -4.879 0.387 -6.064 1.00 98.62 81 THR A O 1
ATOM 678 N N . ALA A 1 82 ? -5.279 2.471 -5.338 1.00 98.38 82 ALA A N 1
ATOM 679 C CA . ALA A 1 82 ? -5.361 3.059 -6.676 1.00 98.38 82 ALA A CA 1
ATOM 680 C C . ALA A 1 82 ? -4.035 2.968 -7.457 1.00 98.38 82 ALA A C 1
ATOM 682 O O . ALA A 1 82 ? -4.040 2.693 -8.658 1.00 98.38 82 ALA A O 1
ATOM 683 N N . VAL A 1 83 ? -2.895 3.174 -6.785 1.00 98.06 83 VAL A N 1
ATOM 684 C CA . VAL A 1 83 ? -1.561 3.020 -7.395 1.00 98.06 83 VAL A CA 1
ATOM 685 C C . VAL A 1 83 ? -1.331 1.576 -7.834 1.00 98.06 83 VAL A C 1
ATOM 687 O O . VAL A 1 83 ? -0.923 1.335 -8.970 1.00 98.06 83 VAL A O 1
ATOM 690 N N . LEU A 1 84 ? -1.624 0.618 -6.952 1.00 98.38 84 LEU A N 1
ATOM 691 C CA . LEU A 1 84 ? -1.433 -0.799 -7.232 1.00 98.38 84 LEU A CA 1
ATOM 692 C C . LEU A 1 84 ? -2.361 -1.277 -8.339 1.00 98.38 84 LEU A C 1
ATOM 694 O O . LEU A 1 84 ? -1.885 -1.977 -9.224 1.00 98.38 84 LEU A O 1
ATOM 698 N N . ASP A 1 85 ? -3.627 -0.848 -8.346 1.00 98.19 85 ASP A N 1
ATOM 699 C CA . ASP A 1 85 ? -4.609 -1.190 -9.383 1.00 98.19 85 ASP A CA 1
ATOM 700 C C . ASP A 1 85 ? -4.107 -0.834 -10.788 1.00 98.19 85 ASP A C 1
ATOM 702 O O . ASP A 1 85 ? -4.099 -1.671 -11.693 1.00 98.19 85 ASP A O 1
ATOM 706 N N . ALA A 1 86 ? -3.564 0.377 -10.943 1.00 96.88 86 ALA A N 1
ATOM 707 C CA . ALA A 1 86 ? -2.973 0.830 -12.199 1.00 96.88 86 ALA A CA 1
ATOM 708 C C . ALA A 1 86 ? -1.734 0.014 -12.624 1.00 96.88 86 ALA A C 1
ATOM 710 O O . ALA A 1 86 ? -1.415 -0.045 -13.815 1.00 96.88 86 ALA A O 1
ATOM 711 N N . ALA A 1 87 ? -1.035 -0.612 -11.672 1.00 97.62 87 ALA A N 1
ATOM 712 C CA . ALA A 1 87 ? 0.170 -1.405 -11.905 1.00 97.62 87 ALA A CA 1
ATOM 713 C C . ALA A 1 87 ? -0.104 -2.902 -12.172 1.00 97.62 87 ALA A C 1
ATOM 715 O O . ALA A 1 87 ? 0.769 -3.588 -12.713 1.00 97.62 87 ALA A O 1
ATOM 716 N N . ARG A 1 88 ? -1.307 -3.417 -11.854 1.00 95.12 88 ARG A N 1
ATOM 717 C CA . ARG A 1 88 ? -1.641 -4.864 -11.878 1.00 95.12 88 ARG A CA 1
ATOM 718 C C . ARG A 1 88 ? -1.438 -5.563 -13.217 1.00 95.12 88 ARG A C 1
ATOM 720 O O . ARG A 1 88 ? -1.288 -6.775 -13.235 1.00 95.12 88 ARG A O 1
ATOM 727 N N . SER A 1 89 ? -1.470 -4.831 -14.329 1.00 95.06 89 SER A N 1
ATOM 728 C CA . SER A 1 89 ? -1.431 -5.416 -15.677 1.00 95.06 89 SER A CA 1
ATOM 729 C C . SER A 1 89 ? -0.209 -5.022 -16.512 1.00 95.06 89 SER A C 1
ATOM 731 O O . SER A 1 89 ? -0.079 -5.496 -17.642 1.00 95.06 89 SER A O 1
ATOM 733 N N . ARG A 1 90 ? 0.703 -4.192 -15.983 1.00 96.25 90 ARG A N 1
ATOM 734 C CA . ARG A 1 90 ? 1.804 -3.579 -16.758 1.00 96.25 90 ARG A CA 1
ATOM 735 C C . ARG A 1 90 ? 3.218 -3.995 -16.335 1.00 96.25 90 ARG A C 1
ATOM 737 O O . ARG A 1 90 ? 4.178 -3.340 -16.718 1.00 96.25 90 ARG A O 1
ATOM 744 N N . ASN A 1 91 ? 3.345 -5.088 -15.583 1.00 97.25 91 ASN A N 1
ATOM 745 C CA . ASN A 1 91 ? 4.611 -5.630 -15.071 1.00 97.25 91 ASN A CA 1
ATOM 746 C C . ASN A 1 91 ? 4.849 -7.096 -15.497 1.00 97.25 91 ASN A C 1
ATOM 748 O O . ASN A 1 91 ? 5.566 -7.849 -14.839 1.00 97.25 91 ASN A O 1
ATOM 752 N N . GLY A 1 92 ? 4.242 -7.513 -16.614 1.00 95.38 92 GLY A N 1
ATOM 753 C CA . GLY A 1 92 ? 4.514 -8.797 -17.266 1.00 95.38 92 GLY A CA 1
ATOM 754 C C . GLY A 1 92 ? 4.256 -10.010 -16.368 1.00 95.38 92 GLY A C 1
ATOM 755 O O . GLY A 1 92 ? 3.179 -10.155 -15.791 1.00 95.38 92 GLY A O 1
ATOM 756 N N . GLU A 1 93 ? 5.247 -10.897 -16.246 1.00 96.62 93 GLU A N 1
ATOM 757 C CA . GLU A 1 93 ? 5.143 -12.113 -15.423 1.00 96.62 93 GLU A CA 1
ATOM 758 C C . GLU A 1 93 ? 4.957 -11.823 -13.921 1.00 96.62 93 GLU A C 1
ATOM 760 O O . GLU A 1 93 ? 4.440 -12.663 -13.184 1.00 96.62 93 GLU A O 1
ATOM 765 N N . TYR A 1 94 ? 5.295 -10.611 -13.471 1.00 97.81 94 TYR A N 1
ATOM 766 C CA . TYR A 1 94 ? 5.199 -10.181 -12.076 1.00 97.81 94 TYR A CA 1
ATOM 767 C C . TYR A 1 94 ? 3.863 -9.516 -11.723 1.00 97.81 94 TYR A C 1
ATOM 769 O O . TYR A 1 94 ? 3.668 -9.119 -10.575 1.00 97.81 94 TYR A O 1
ATOM 777 N N . ASN A 1 95 ? 2.917 -9.431 -12.665 1.00 98.00 95 ASN A N 1
ATOM 778 C CA . ASN A 1 95 ? 1.576 -8.873 -12.439 1.00 98.00 95 ASN A CA 1
ATOM 779 C C . ASN A 1 95 ? 0.884 -9.457 -11.192 1.00 98.00 95 ASN A C 1
ATOM 781 O O . ASN A 1 95 ? 0.290 -8.719 -10.408 1.00 98.00 95 ASN A O 1
ATOM 785 N N . HIS A 1 96 ? 1.055 -10.758 -10.942 1.00 98.06 96 HIS A N 1
ATOM 786 C CA . HIS A 1 96 ? 0.494 -11.454 -9.781 1.00 98.06 96 HIS A CA 1
ATOM 787 C C . HIS A 1 96 ? 0.930 -10.863 -8.423 1.00 98.06 96 HIS A C 1
ATOM 789 O O . HIS A 1 96 ? 0.179 -10.933 -7.451 1.00 98.06 96 HIS A O 1
ATOM 795 N N . ILE A 1 97 ? 2.121 -10.254 -8.337 1.00 98.25 97 ILE A N 1
ATOM 796 C CA . ILE A 1 97 ? 2.583 -9.563 -7.123 1.00 98.25 97 ILE A CA 1
ATOM 797 C C . ILE A 1 97 ? 1.696 -8.344 -6.873 1.00 98.25 97 ILE A C 1
ATOM 799 O O . ILE A 1 97 ? 1.177 -8.168 -5.775 1.00 98.25 97 ILE A O 1
ATOM 803 N N . PHE A 1 98 ? 1.476 -7.523 -7.897 1.00 98.56 98 PHE A N 1
ATOM 804 C CA . PHE A 1 98 ? 0.641 -6.327 -7.796 1.00 98.56 98 PHE A CA 1
ATOM 805 C C . PHE A 1 98 ? -0.827 -6.668 -7.546 1.00 98.56 98 PHE A C 1
ATOM 807 O O . PHE A 1 98 ? -1.493 -5.946 -6.813 1.00 98.56 98 PHE A O 1
ATOM 814 N N . GLU A 1 99 ? -1.325 -7.779 -8.093 1.00 98.31 99 GLU A N 1
ATOM 815 C CA . GLU A 1 99 ? -2.663 -8.288 -7.781 1.00 98.31 99 GLU A CA 1
ATOM 816 C C . GLU A 1 99 ? -2.817 -8.622 -6.296 1.00 98.31 99 GLU A C 1
ATOM 818 O O . GLU A 1 99 ? -3.742 -8.128 -5.653 1.00 98.31 99 GLU A O 1
ATOM 823 N N . LEU A 1 100 ? -1.876 -9.387 -5.735 1.00 98.38 100 LEU A N 1
ATOM 824 C CA . LEU A 1 100 ? -1.872 -9.716 -4.311 1.00 98.38 100 LEU A CA 1
ATOM 825 C C . LEU A 1 100 ? -1.791 -8.455 -3.445 1.00 98.38 100 LEU A C 1
ATOM 827 O O . LEU A 1 100 ? -2.524 -8.312 -2.467 1.00 98.38 100 LEU A O 1
ATOM 831 N N . LEU A 1 101 ? -0.884 -7.540 -3.785 1.00 98.56 101 LEU A N 1
ATOM 832 C CA . LEU A 1 101 ? -0.682 -6.322 -3.010 1.00 98.56 101 LEU A CA 1
ATOM 833 C C . LEU A 1 101 ? -1.881 -5.377 -3.109 1.00 98.56 101 LEU A C 1
ATOM 835 O O . LEU A 1 101 ? -2.215 -4.732 -2.115 1.00 98.56 101 LEU A O 1
ATOM 839 N N . TYR A 1 102 ? -2.548 -5.316 -4.265 1.00 98.56 102 TYR A N 1
ATOM 840 C CA . TYR A 1 102 ? -3.808 -4.597 -4.421 1.00 98.56 102 TYR A CA 1
ATOM 841 C C . TYR A 1 102 ? -4.839 -5.129 -3.425 1.00 98.56 102 TYR A C 1
ATOM 843 O O . TYR A 1 102 ? -5.389 -4.342 -2.654 1.00 98.56 102 TYR A O 1
ATOM 851 N N . ASP A 1 103 ? -5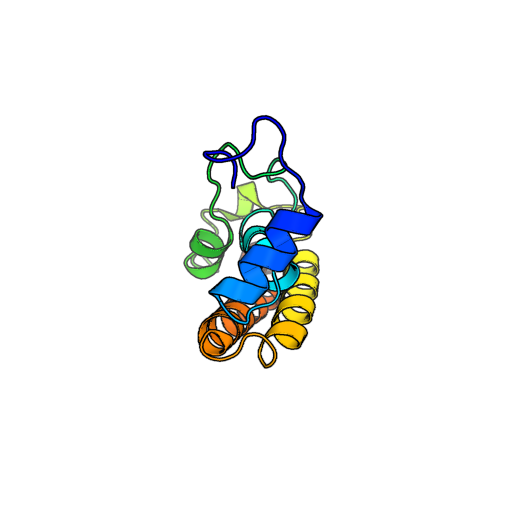.038 -6.450 -3.366 1.00 98.56 103 ASP A N 1
ATOM 852 C CA . ASP A 1 103 ? -6.018 -7.056 -2.459 1.00 98.56 103 ASP A CA 1
ATOM 853 C C . ASP A 1 103 ? -5.672 -6.758 -0.991 1.00 98.56 103 ASP A C 1
ATOM 855 O O . ASP A 1 103 ? -6.546 -6.385 -0.204 1.00 98.56 103 ASP A O 1
ATOM 859 N N . VAL A 1 104 ? -4.385 -6.832 -0.629 1.00 98.62 104 VAL A N 1
ATOM 860 C CA . VAL A 1 104 ? -3.892 -6.450 0.705 1.00 98.62 104 VAL A CA 1
ATOM 861 C C . VAL A 1 104 ? -4.211 -4.987 1.015 1.00 98.62 104 VAL A C 1
ATOM 863 O O . VAL A 1 104 ? -4.785 -4.698 2.066 1.00 98.62 104 VAL A O 1
ATOM 866 N N . SER A 1 105 ? -3.870 -4.061 0.118 1.00 98.62 105 SER A N 1
ATOM 867 C CA . SER A 1 105 ? -4.107 -2.628 0.326 1.00 98.62 105 SER A CA 1
ATOM 868 C C . SER A 1 105 ? -5.596 -2.289 0.410 1.00 98.62 105 SER A C 1
ATOM 870 O O . SER A 1 105 ? -5.988 -1.508 1.274 1.00 98.62 105 SER A O 1
ATOM 872 N N . ASN A 1 106 ? -6.437 -2.951 -0.388 1.00 98.62 106 ASN A N 1
ATOM 873 C CA . ASN A 1 106 ? -7.881 -2.754 -0.394 1.00 98.62 106 ASN A CA 1
ATOM 874 C C . ASN A 1 106 ? -8.517 -3.219 0.927 1.00 98.62 106 ASN A C 1
ATOM 876 O O . ASN A 1 106 ? -9.351 -2.529 1.512 1.00 98.62 106 ASN A O 1
ATOM 880 N N . VAL A 1 107 ? -8.070 -4.358 1.468 1.00 98.69 107 VAL A N 1
ATOM 881 C CA . VAL A 1 107 ? -8.484 -4.799 2.810 1.00 98.69 107 VAL A CA 1
ATOM 882 C C . VAL A 1 107 ? -8.037 -3.795 3.872 1.00 98.69 107 VAL A C 1
ATOM 884 O O . VAL A 1 107 ? -8.820 -3.450 4.757 1.00 98.69 107 VAL A O 1
ATOM 887 N N . LEU A 1 108 ? -6.797 -3.307 3.799 1.00 98.62 108 LEU A N 1
ATOM 888 C CA . LEU A 1 108 ? -6.255 -2.367 4.780 1.00 98.62 108 LEU A CA 1
ATOM 889 C C . LEU A 1 108 ? -6.922 -0.988 4.721 1.00 98.62 108 LEU A C 1
ATOM 891 O O . LEU A 1 108 ? -7.119 -0.392 5.777 1.00 98.62 108 LEU A O 1
ATOM 895 N N . ALA A 1 109 ? -7.364 -0.528 3.550 1.00 98.50 109 ALA A N 1
ATOM 896 C CA . ALA A 1 109 ? -8.171 0.686 3.410 1.00 98.50 109 ALA A CA 1
ATOM 897 C C . ALA A 1 109 ? -9.437 0.631 4.281 1.00 98.50 109 ALA A C 1
ATOM 899 O O . ALA A 1 109 ? -9.812 1.610 4.920 1.00 98.50 109 ALA A O 1
ATOM 900 N N . ILE A 1 110 ? -10.055 -0.544 4.395 1.00 98.00 110 ILE A N 1
ATOM 901 C CA . ILE A 1 110 ? -11.243 -0.746 5.231 1.00 98.00 110 ILE A CA 1
ATOM 902 C C . ILE A 1 110 ? -10.843 -1.007 6.691 1.00 98.00 110 ILE A C 1
ATOM 904 O O . ILE A 1 110 ? -11.423 -0.440 7.626 1.00 98.00 110 ILE A O 1
ATOM 908 N N . LYS A 1 111 ? -9.867 -1.901 6.890 1.00 98.12 111 LYS A N 1
ATOM 909 C CA . LYS A 1 111 ? -9.576 -2.540 8.177 1.00 98.12 111 LYS A CA 1
ATOM 910 C C . LYS A 1 111 ? -8.647 -1.736 9.079 1.00 98.12 111 LYS A C 1
ATOM 912 O O . LYS A 1 111 ? -8.813 -1.828 10.294 1.00 98.12 111 LYS A O 1
ATOM 917 N N . ALA A 1 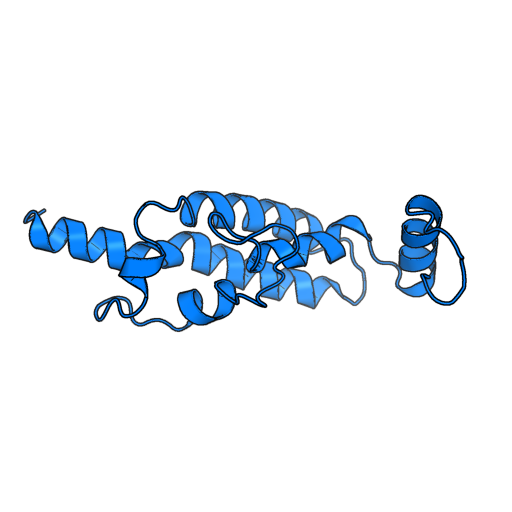112 ? -7.693 -0.979 8.531 1.00 97.50 112 ALA A N 1
ATOM 918 C CA . ALA A 1 112 ? -6.574 -0.413 9.293 1.00 97.50 112 ALA A CA 1
ATOM 919 C C . ALA A 1 112 ? -7.021 0.379 10.530 1.00 97.50 112 ALA A C 1
ATOM 921 O O . ALA A 1 112 ? -6.422 0.245 11.588 1.00 97.50 112 ALA A O 1
ATOM 922 N N . GLU A 1 113 ? -8.109 1.141 10.418 1.00 97.38 113 GLU A N 1
ATOM 923 C CA . GLU A 1 113 ? -8.646 1.970 11.505 1.00 97.38 113 GLU A CA 1
ATOM 924 C C . GLU A 1 113 ? -9.966 1.438 12.092 1.00 97.38 113 GLU A C 1
ATOM 926 O O . GLU A 1 113 ? -10.595 2.099 12.923 1.00 97.38 113 GLU A O 1
ATOM 931 N N . ALA A 1 114 ? -10.423 0.249 11.681 1.00 96.88 114 ALA A N 1
ATOM 932 C CA . ALA A 1 114 ? -11.727 -0.278 12.085 1.00 96.88 114 ALA A CA 1
ATOM 933 C C . ALA A 1 114 ? -11.848 -0.445 13.611 1.00 96.88 114 ALA A C 1
ATOM 935 O O . ALA A 1 114 ? -12.851 -0.020 14.182 1.00 96.88 114 ALA A O 1
ATOM 936 N N . GLY A 1 115 ? -10.818 -0.988 14.274 1.00 96.50 115 GLY A N 1
ATOM 937 C CA . GLY A 1 115 ? -10.787 -1.150 15.737 1.00 96.50 115 GLY A CA 1
ATOM 938 C C . GLY A 1 115 ? -10.896 0.183 16.484 1.00 96.50 115 GLY A C 1
ATOM 939 O O . GLY A 1 115 ? -11.708 0.326 17.403 1.00 96.50 115 GLY A O 1
ATOM 940 N N . VAL A 1 116 ? -10.188 1.210 15.999 1.00 97.00 116 VAL A N 1
ATOM 941 C CA . VAL A 1 116 ? -10.236 2.575 16.546 1.00 97.00 116 VAL A CA 1
ATOM 942 C C . VAL A 1 116 ? -11.642 3.167 16.428 1.00 97.00 116 VAL A C 1
ATOM 944 O O . VAL A 1 116 ? -12.163 3.709 17.407 1.00 97.00 116 VAL A O 1
ATOM 947 N N . ARG A 1 117 ? -12.276 3.052 15.252 1.00 96.94 117 ARG A N 1
ATOM 948 C CA . ARG A 1 117 ? -13.635 3.570 15.016 1.00 96.94 117 ARG A CA 1
ATOM 949 C C . ARG A 1 117 ? -14.685 2.838 15.848 1.00 96.94 117 ARG A C 1
ATOM 951 O O . ARG A 1 117 ? -15.508 3.494 16.477 1.00 96.94 117 ARG A O 1
ATOM 958 N N . ILE A 1 118 ? -14.623 1.507 15.903 1.00 96.81 118 ILE A N 1
ATOM 959 C CA . ILE A 1 118 ? -15.553 0.679 16.687 1.00 96.81 118 ILE A CA 1
ATOM 960 C C . ILE A 1 118 ? -15.420 0.991 18.178 1.00 96.81 118 ILE A C 1
ATOM 962 O O . ILE A 1 118 ? -16.418 1.231 18.852 1.00 96.81 118 ILE A O 1
ATOM 966 N N . THR A 1 119 ? -14.190 1.056 18.693 1.00 96.69 119 THR A N 1
ATOM 967 C CA . THR A 1 119 ? -13.935 1.399 20.098 1.00 96.69 119 THR A CA 1
ATOM 968 C C . THR A 1 119 ? -14.461 2.790 20.440 1.00 96.69 119 THR A C 1
ATOM 970 O O . THR A 1 119 ? -14.970 3.003 21.541 1.00 96.69 119 THR A O 1
ATOM 973 N N . LYS A 1 120 ? -14.336 3.748 19.513 1.00 96.50 120 LYS A N 1
ATOM 974 C CA . LYS A 1 120 ? -14.882 5.096 19.680 1.00 96.50 120 LYS A CA 1
ATOM 975 C C . LYS A 1 120 ? -16.412 5.064 19.768 1.00 96.50 120 LYS A C 1
ATOM 977 O O . LYS A 1 120 ? -16.934 5.510 20.784 1.00 96.50 120 LYS A O 1
ATOM 982 N N . ALA A 1 121 ? -17.092 4.484 18.777 1.00 97.94 121 ALA A N 1
ATOM 983 C CA . ALA A 1 121 ? -18.555 4.381 18.749 1.00 97.94 121 ALA A CA 1
ATOM 984 C C . ALA A 1 121 ? -19.101 3.689 20.010 1.00 97.94 121 ALA A C 1
ATOM 986 O O . ALA A 1 121 ? -19.957 4.231 20.703 1.00 97.94 121 ALA A O 1
ATOM 987 N N . TYR A 1 122 ? -18.494 2.564 20.407 1.00 97.56 122 TYR A N 1
ATOM 988 C CA . TYR A 1 122 ? -18.872 1.839 21.622 1.00 97.56 122 TYR A CA 1
ATOM 989 C C . TYR A 1 122 ? -18.760 2.690 22.899 1.00 97.56 122 TYR A C 1
ATOM 991 O O . TYR A 1 122 ? -19.611 2.608 23.781 1.00 97.56 122 TYR A O 1
ATOM 999 N N . ARG A 1 123 ? -17.709 3.512 23.023 1.00 96.75 123 ARG A N 1
ATOM 1000 C CA . ARG A 1 123 ? -17.521 4.402 24.185 1.00 96.75 123 ARG A CA 1
ATOM 1001 C C . ARG A 1 123 ? -18.464 5.601 24.176 1.00 96.75 123 ARG A C 1
ATOM 1003 O O . ARG A 1 123 ? -18.763 6.126 25.245 1.00 96.75 123 ARG A O 1
ATOM 1010 N N . GLU A 1 124 ? -18.878 6.042 22.995 1.00 98.12 124 GLU A N 1
ATOM 1011 C CA . GLU A 1 124 ? -19.798 7.165 22.802 1.00 98.12 124 GLU A CA 1
ATOM 1012 C C . GLU A 1 124 ? -21.273 6.732 22.877 1.00 98.12 124 GLU A C 1
ATOM 1014 O O . GLU A 1 124 ? -22.134 7.574 23.118 1.00 98.12 124 GLU A O 1
ATOM 1019 N N . GLY A 1 125 ? -21.554 5.428 22.771 1.00 96.75 125 GLY A N 1
ATOM 1020 C CA . GLY A 1 125 ? -22.913 4.884 22.769 1.00 96.75 125 GLY A CA 1
ATOM 1021 C C . GLY A 1 125 ? -23.668 5.135 21.459 1.00 96.75 125 GLY A C 1
ATOM 1022 O O . GLY A 1 125 ? -24.892 5.249 21.507 1.00 96.75 125 GLY A O 1
ATOM 1023 N N . ASP A 1 126 ? -22.935 5.259 20.347 1.00 94.69 126 ASP A N 1
ATOM 1024 C CA . ASP A 1 126 ? -23.443 5.396 18.968 1.00 94.69 126 ASP A CA 1
ATOM 1025 C C . ASP A 1 126 ? -23.843 4.031 18.378 1.00 94.69 126 ASP A C 1
ATOM 1027 O O . ASP A 1 126 ? -22.994 3.103 18.414 1.00 94.69 126 ASP A O 1
#